Pro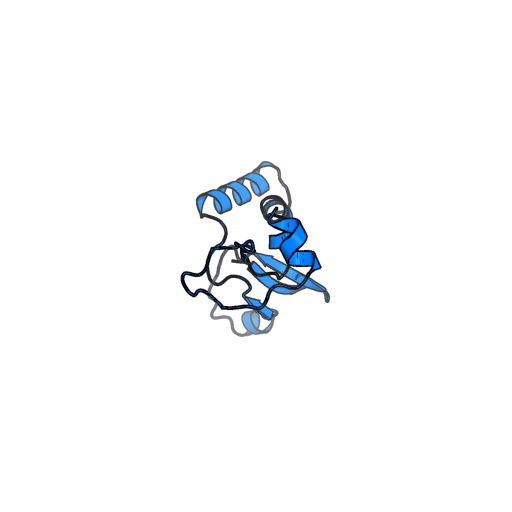tein AF-A0A9C8JBK9-F1 (afdb_monomer_lite)

Structure (mmCIF, N/CA/C/O backbone):
data_AF-A0A9C8JBK9-F1
#
_entry.id   AF-A0A9C8JBK9-F1
#
loop_
_atom_site.group_PDB
_atom_site.id
_atom_site.type_symbol
_atom_site.label_atom_id
_atom_site.label_alt_id
_atom_site.label_comp_id
_atom_site.label_asym_id
_atom_site.label_entity_id
_atom_site.label_seq_id
_atom_site.pdbx_PDB_ins_code
_atom_site.Cartn_x
_atom_site.Cartn_y
_atom_site.Cartn_z
_atom_site.occupancy
_atom_site.B_iso_or_equiv
_atom_site.auth_seq_id
_atom_site.auth_comp_id
_atom_site.auth_asym_id
_atom_site.auth_atom_id
_atom_site.pdbx_PDB_model_num
ATOM 1 N N . MET A 1 1 ? -4.051 -0.240 -5.644 1.00 90.38 1 MET A N 1
ATOM 2 C CA . MET A 1 1 ? -4.375 -1.603 -5.158 1.00 90.38 1 MET A CA 1
ATOM 3 C C . MET A 1 1 ? -3.136 -2.208 -4.513 1.00 90.38 1 MET A C 1
ATOM 5 O O . MET A 1 1 ? -2.082 -2.172 -5.150 1.00 90.38 1 MET A O 1
ATOM 9 N N . ARG A 1 2 ? -3.227 -2.712 -3.274 1.00 94.75 2 ARG A N 1
ATOM 10 C CA . ARG A 1 2 ? -2.107 -3.390 -2.602 1.00 94.75 2 ARG A CA 1
ATOM 11 C C . ARG A 1 2 ? -2.047 -4.870 -2.987 1.00 94.75 2 ARG A C 1
ATOM 13 O O . ARG A 1 2 ? -3.076 -5.526 -3.162 1.00 94.75 2 ARG A O 1
ATOM 20 N N . VAL A 1 3 ? -0.831 -5.392 -3.102 1.00 94.88 3 VAL A N 1
ATOM 21 C CA . VAL A 1 3 ? -0.550 -6.792 -3.445 1.00 94.88 3 VAL A CA 1
ATOM 22 C C . VAL A 1 3 ? 0.553 -7.353 -2.559 1.00 94.88 3 VAL A C 1
ATOM 24 O O . VAL A 1 3 ? 1.456 -6.625 -2.147 1.00 94.88 3 VAL A O 1
ATOM 27 N N . LYS A 1 4 ? 0.500 -8.654 -2.288 1.00 95.81 4 LYS A N 1
ATOM 28 C CA . LYS A 1 4 ? 1.561 -9.386 -1.599 1.00 95.81 4 LYS A CA 1
ATOM 29 C C . LYS A 1 4 ? 2.486 -10.024 -2.630 1.00 95.81 4 LYS A C 1
ATOM 31 O O . LYS A 1 4 ? 2.020 -10.657 -3.578 1.00 95.81 4 LYS A O 1
ATOM 36 N N . VAL A 1 5 ? 3.792 -9.819 -2.478 1.00 95.69 5 VAL A N 1
ATOM 37 C CA . VAL A 1 5 ? 4.814 -10.322 -3.407 1.00 95.69 5 VAL A CA 1
ATOM 38 C C . VAL A 1 5 ? 6.032 -10.845 -2.654 1.00 95.69 5 VAL A C 1
ATOM 40 O O . VAL A 1 5 ? 6.386 -10.325 -1.593 1.00 95.69 5 VAL A O 1
ATOM 43 N N . ASN A 1 6 ? 6.724 -11.822 -3.242 1.00 95.19 6 ASN A N 1
ATOM 44 C CA . ASN A 1 6 ? 8.044 -12.244 -2.784 1.00 95.19 6 ASN A CA 1
ATOM 45 C C . ASN A 1 6 ? 9.137 -11.469 -3.527 1.00 95.19 6 ASN A C 1
ATOM 47 O O . ASN A 1 6 ? 9.388 -11.683 -4.717 1.00 95.19 6 ASN A O 1
ATOM 51 N N . PHE A 1 7 ? 9.825 -10.589 -2.808 1.00 93.88 7 PHE A N 1
ATOM 52 C CA . PHE A 1 7 ? 10.905 -9.776 -3.346 1.00 93.88 7 PHE A CA 1
ATOM 53 C C . PHE A 1 7 ? 12.185 -10.034 -2.558 1.00 93.88 7 PHE A C 1
ATOM 55 O O . PHE A 1 7 ? 12.192 -9.874 -1.347 1.00 93.88 7 PHE A O 1
ATOM 62 N N . ALA A 1 8 ? 13.273 -10.430 -3.225 1.00 92.50 8 ALA A N 1
ATOM 63 C CA . ALA A 1 8 ? 14.548 -10.749 -2.567 1.00 92.50 8 ALA A CA 1
ATOM 64 C C . ALA A 1 8 ? 14.415 -11.691 -1.342 1.00 92.50 8 ALA A C 1
ATOM 66 O O . ALA A 1 8 ? 14.988 -11.433 -0.289 1.00 92.50 8 ALA A O 1
ATOM 67 N N . ASN A 1 9 ? 13.637 -12.773 -1.478 1.00 92.00 9 ASN A N 1
ATOM 68 C CA . ASN A 1 9 ? 13.380 -13.780 -0.434 1.00 92.00 9 ASN A CA 1
ATOM 69 C C . ASN A 1 9 ? 12.673 -13.249 0.825 1.00 92.00 9 ASN A C 1
ATOM 71 O O . ASN A 1 9 ? 12.686 -13.908 1.863 1.00 92.00 9 ASN A O 1
ATOM 75 N N . ARG A 1 10 ? 12.023 -12.084 0.743 1.00 93.94 10 ARG A N 1
ATOM 76 C CA . ARG A 1 10 ? 11.143 -11.556 1.790 1.00 93.94 10 ARG A CA 1
ATOM 77 C C . ARG A 1 10 ? 9.754 -11.279 1.229 1.00 93.94 10 ARG A C 1
ATOM 79 O O . ARG A 1 10 ? 9.604 -10.829 0.092 1.00 93.94 10 ARG A O 1
ATOM 86 N N . GLN A 1 11 ? 8.735 -11.506 2.051 1.00 93.44 11 GLN A N 1
ATOM 87 C CA . GLN A 1 11 ? 7.378 -11.079 1.728 1.00 93.44 11 GLN A CA 1
ATOM 88 C C . GLN A 1 11 ? 7.263 -9.567 1.905 1.00 93.44 11 GLN A C 1
ATOM 90 O O . GLN A 1 11 ? 7.726 -9.004 2.898 1.00 93.44 11 GLN A O 1
ATOM 95 N N . CYS A 1 12 ? 6.680 -8.903 0.914 1.00 93.19 12 CYS A N 1
ATOM 96 C CA . CYS A 1 12 ? 6.524 -7.456 0.876 1.00 93.19 12 CYS A CA 1
ATOM 97 C C . CYS A 1 12 ? 5.120 -7.084 0.404 1.00 93.19 12 CYS A C 1
ATOM 99 O O . CYS A 1 12 ? 4.489 -7.813 -0.364 1.00 93.19 12 CYS A O 1
ATOM 101 N N . ILE A 1 13 ? 4.668 -5.909 0.839 1.00 93.75 13 ILE A N 1
ATOM 102 C CA . ILE A 1 13 ? 3.447 -5.283 0.340 1.00 93.75 13 ILE A CA 1
ATOM 103 C C . ILE A 1 13 ? 3.836 -4.301 -0.758 1.00 93.75 13 ILE A C 1
ATOM 105 O O . ILE A 1 13 ? 4.526 -3.313 -0.507 1.00 93.75 13 ILE A O 1
ATOM 109 N N . GLY A 1 14 ? 3.421 -4.607 -1.982 1.00 93.38 14 GLY A N 1
ATOM 110 C CA . GLY A 1 14 ? 3.571 -3.749 -3.149 1.00 93.38 14 GLY A CA 1
ATOM 111 C C . GLY A 1 14 ? 2.301 -2.954 -3.430 1.00 93.38 14 GLY A C 1
ATOM 112 O O . GLY A 1 14 ? 1.203 -3.337 -3.023 1.00 93.38 14 GLY A O 1
ATOM 113 N N . ILE A 1 15 ? 2.447 -1.854 -4.165 1.00 93.75 15 ILE A N 1
ATOM 114 C CA . ILE A 1 15 ? 1.330 -1.054 -4.673 1.00 93.75 15 ILE A CA 1
ATOM 115 C C . ILE A 1 15 ? 1.414 -1.058 -6.192 1.00 93.75 15 ILE A C 1
ATOM 117 O O . ILE A 1 15 ? 2.435 -0.685 -6.767 1.00 93.75 15 ILE A O 1
ATOM 121 N N . VAL A 1 16 ? 0.338 -1.499 -6.838 1.00 93.62 16 VAL A N 1
ATOM 122 C CA . VAL A 1 16 ? 0.242 -1.506 -8.299 1.00 93.62 16 VAL A CA 1
ATOM 123 C C . VAL A 1 16 ? -0.088 -0.094 -8.774 1.00 93.62 16 VAL A C 1
ATOM 125 O O . VAL A 1 16 ? -1.140 0.435 -8.415 1.00 93.62 16 VAL A O 1
ATOM 128 N N . LEU A 1 17 ? 0.815 0.493 -9.565 1.00 92.19 17 LEU A N 1
ATOM 129 C CA . LEU A 1 17 ? 0.655 1.829 -10.157 1.00 92.19 17 LEU A CA 1
ATOM 130 C C . LEU A 1 17 ? 0.143 1.776 -11.596 1.00 92.19 17 LEU A C 1
ATOM 132 O O . LEU A 1 17 ? -0.619 2.638 -12.010 1.00 92.19 17 LEU A O 1
ATOM 136 N N . ASN A 1 18 ? 0.579 0.779 -12.364 1.00 90.94 18 ASN A N 1
ATOM 137 C CA . ASN A 1 18 ? 0.188 0.607 -13.754 1.00 90.94 18 ASN A CA 1
ATOM 138 C C . ASN A 1 18 ? 0.240 -0.883 -14.125 1.00 90.94 18 ASN A C 1
ATOM 140 O O . ASN A 1 18 ? 1.001 -1.651 -13.529 1.00 90.94 18 ASN A O 1
ATOM 144 N N . LYS A 1 19 ? -0.561 -1.280 -15.112 1.00 91.88 19 LYS A N 1
ATOM 145 C CA . LYS A 1 19 ? -0.544 -2.596 -15.748 1.00 91.88 19 LYS A CA 1
ATOM 146 C C . LYS A 1 19 ? -0.200 -2.391 -17.219 1.00 91.88 19 LYS A C 1
ATOM 148 O O . LYS A 1 19 ? -0.850 -1.614 -17.907 1.00 91.88 19 LYS A O 1
ATOM 153 N N . LYS A 1 20 ? 0.789 -3.132 -17.710 1.00 93.19 20 LYS A N 1
ATOM 154 C CA . LYS A 1 20 ? 1.135 -3.172 -19.130 1.00 93.19 20 LYS A CA 1
ATOM 155 C C . LYS A 1 20 ? 1.007 -4.601 -19.634 1.00 93.19 20 LYS A C 1
ATOM 157 O O . LYS A 1 20 ? 1.465 -5.525 -18.967 1.00 93.19 20 LYS A O 1
ATOM 162 N N . GLU A 1 21 ? 0.377 -4.764 -20.788 1.00 92.94 21 GLU A N 1
ATOM 163 C CA . GLU A 1 21 ? 0.299 -6.051 -21.478 1.00 92.94 21 GLU A CA 1
ATOM 164 C C . GLU A 1 21 ? 1.546 -6.249 -22.347 1.00 92.94 21 GLU A C 1
ATOM 166 O O . GLU A 1 21 ? 2.173 -5.286 -22.799 1.00 92.94 21 GLU A O 1
ATOM 171 N N . SER A 1 22 ? 1.958 -7.502 -22.500 1.00 92.06 22 SER A N 1
ATOM 172 C CA . SER A 1 22 ? 3.133 -7.902 -23.267 1.00 92.06 22 SER A CA 1
ATOM 173 C C . SER A 1 22 ? 2.836 -9.244 -23.919 1.00 92.06 22 SER A C 1
ATOM 175 O O . SER A 1 22 ? 2.254 -10.107 -23.270 1.00 92.06 22 SER A O 1
ATOM 177 N N . ASP A 1 23 ? 3.256 -9.411 -25.171 1.00 93.88 23 ASP A N 1
ATOM 178 C CA . ASP A 1 23 ? 3.155 -10.682 -25.902 1.00 93.88 23 ASP A CA 1
ATOM 179 C C . ASP A 1 23 ? 4.472 -11.479 -25.862 1.00 93.88 23 ASP A C 1
ATOM 181 O O . ASP A 1 23 ? 4.569 -12.583 -26.400 1.00 93.88 23 ASP A O 1
ATOM 185 N N . ASP A 1 24 ? 5.504 -10.937 -25.211 1.00 95.44 24 ASP A N 1
ATOM 186 C CA . ASP A 1 24 ? 6.800 -11.591 -25.072 1.00 95.44 24 ASP A CA 1
ATOM 187 C C . ASP A 1 24 ? 6.726 -12.689 -24.000 1.00 95.44 24 ASP A C 1
ATOM 189 O O . ASP A 1 24 ? 6.813 -12.452 -22.790 1.00 95.44 24 ASP A O 1
ATOM 193 N N . SER A 1 25 ? 6.551 -13.925 -24.466 1.00 92.00 25 SER A N 1
ATOM 194 C CA . SER A 1 25 ? 6.412 -15.091 -23.595 1.00 92.00 25 SER A CA 1
ATOM 195 C C . SER A 1 25 ? 7.657 -15.394 -22.755 1.00 92.00 25 SER A C 1
ATOM 197 O O . SER A 1 25 ? 7.527 -15.971 -21.672 1.00 92.00 25 S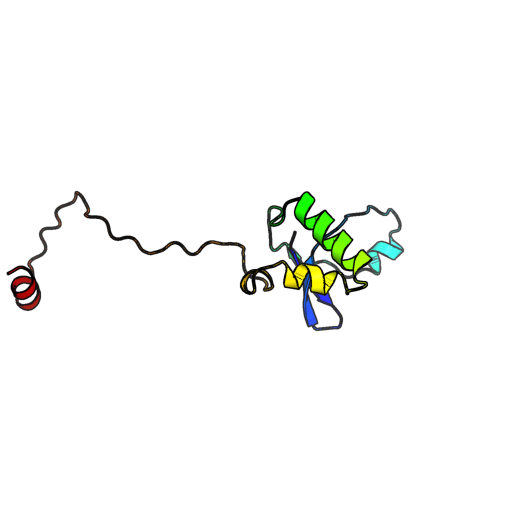ER A O 1
ATOM 199 N N . GLU A 1 26 ? 8.854 -15.029 -23.224 1.00 94.69 26 GLU A N 1
ATOM 200 C CA . GLU A 1 26 ? 10.101 -15.265 -22.493 1.00 94.69 26 GLU A CA 1
ATOM 201 C C . GLU A 1 26 ? 10.241 -14.242 -21.366 1.00 94.69 26 GLU A C 1
ATOM 203 O O . GLU A 1 26 ? 10.485 -14.614 -20.213 1.00 94.69 26 GLU A O 1
ATOM 208 N N . TYR A 1 27 ? 9.944 -12.974 -21.665 1.00 93.25 27 TYR A N 1
ATOM 209 C CA . TYR A 1 27 ? 9.854 -11.920 -20.662 1.00 93.25 27 TYR A CA 1
ATOM 210 C C . TYR A 1 27 ? 8.850 -12.273 -19.558 1.00 93.25 27 TYR A C 1
ATOM 212 O O . TYR A 1 27 ? 9.211 -12.248 -18.381 1.00 93.25 27 TYR A O 1
ATOM 220 N N . ILE A 1 28 ? 7.624 -12.683 -19.908 1.00 93.00 28 ILE A N 1
ATOM 221 C CA . ILE A 1 28 ? 6.589 -13.048 -18.924 1.00 93.00 28 ILE A CA 1
ATOM 222 C C . ILE A 1 28 ? 7.059 -14.181 -18.004 1.00 93.00 28 ILE A C 1
ATOM 224 O O . ILE A 1 28 ? 6.868 -14.098 -16.792 1.00 93.00 28 ILE A O 1
ATOM 228 N N . LYS A 1 29 ? 7.698 -15.223 -18.554 1.00 94.31 29 LYS A N 1
ATOM 229 C CA . LYS A 1 29 ? 8.204 -16.364 -17.768 1.00 94.31 29 LYS A CA 1
ATOM 230 C C . LYS A 1 29 ? 9.315 -15.977 -16.792 1.00 94.31 29 LYS A C 1
ATOM 232 O O . LYS A 1 29 ? 9.472 -16.641 -15.772 1.00 94.31 29 LYS A O 1
ATOM 237 N N . SER A 1 30 ? 10.083 -14.930 -17.095 1.00 94.19 30 SER A N 1
ATOM 238 C CA . SER A 1 30 ? 11.157 -14.443 -16.219 1.00 94.19 30 SER A CA 1
ATOM 239 C C . SER A 1 30 ? 10.647 -13.690 -14.982 1.00 94.19 30 SER A C 1
ATOM 241 O O . SER A 1 30 ? 11.372 -13.548 -13.993 1.00 94.19 30 SER A O 1
ATOM 243 N N . LEU A 1 31 ? 9.402 -13.204 -15.013 1.00 93.44 31 LEU A N 1
ATOM 244 C CA . LEU A 1 31 ? 8.822 -12.424 -13.927 1.00 93.44 31 LEU A CA 1
ATOM 245 C C . LEU A 1 31 ? 8.330 -13.323 -12.792 1.00 93.44 31 LEU A C 1
ATOM 247 O O . LEU A 1 31 ? 7.710 -14.365 -12.997 1.00 93.44 31 LEU A O 1
ATOM 251 N N . LYS A 1 32 ? 8.541 -12.867 -11.555 1.00 93.19 32 LYS A N 1
ATOM 252 C CA . LYS A 1 32 ? 7.895 -13.475 -10.389 1.00 93.19 32 LYS A CA 1
ATOM 253 C C . LYS A 1 32 ? 6.405 -13.144 -10.387 1.00 93.19 32 LYS A C 1
ATOM 255 O O . LYS A 1 32 ? 6.013 -12.011 -10.663 1.00 93.19 32 LYS A O 1
ATOM 260 N N . THR A 1 33 ? 5.585 -14.118 -10.010 1.00 94.38 33 THR A N 1
ATOM 261 C CA . THR A 1 33 ? 4.140 -13.937 -9.863 1.00 94.38 33 THR A CA 1
ATOM 262 C C . THR A 1 33 ? 3.798 -13.111 -8.624 1.00 94.38 33 THR A C 1
ATOM 264 O O . THR A 1 33 ? 4.512 -13.130 -7.618 1.00 94.38 33 THR A O 1
ATOM 267 N N . ILE A 1 34 ? 2.661 -12.417 -8.676 1.00 95.81 34 ILE A N 1
ATOM 268 C CA . ILE A 1 34 ? 2.040 -11.820 -7.490 1.00 95.81 34 ILE A CA 1
ATOM 269 C C . ILE A 1 34 ? 1.479 -12.956 -6.623 1.00 95.81 34 ILE A C 1
ATOM 271 O O . ILE A 1 34 ? 0.802 -13.834 -7.150 1.00 95.81 34 ILE A O 1
ATOM 275 N N . GLU A 1 35 ? 1.758 -12.955 -5.315 1.00 95.69 35 GLU A N 1
ATOM 276 C CA . GLU A 1 35 ? 1.298 -14.019 -4.407 1.00 95.69 35 GLU A CA 1
ATOM 277 C C . GLU A 1 35 ? -0.199 -13.888 -4.118 1.00 95.69 35 GLU A C 1
ATOM 279 O O . GLU A 1 35 ? -0.939 -14.866 -4.181 1.00 95.69 35 GLU A O 1
ATOM 284 N N . SER A 1 36 ? -0.653 -12.672 -3.803 1.00 95.31 36 SER A N 1
ATOM 285 C CA . SER A 1 36 ? -2.072 -12.395 -3.589 1.00 95.31 36 SER A CA 1
ATOM 286 C C . SER A 1 36 ? -2.424 -10.920 -3.780 1.00 95.31 36 SER A C 1
ATOM 288 O O . SER A 1 36 ? -1.594 -10.018 -3.630 1.00 95.31 36 SER A O 1
ATOM 290 N N . LYS A 1 37 ? -3.693 -10.674 -4.108 1.00 94.50 37 LYS A N 1
ATOM 291 C CA . LYS A 1 37 ? -4.315 -9.347 -4.092 1.00 94.50 37 LYS A CA 1
ATOM 292 C C . LYS A 1 37 ? -4.875 -9.086 -2.689 1.00 94.50 37 LYS A C 1
ATOM 294 O O . LYS A 1 37 ? -5.525 -9.970 -2.142 1.00 94.50 37 LYS A O 1
ATOM 299 N N . ILE A 1 38 ? -4.614 -7.907 -2.117 1.00 94.56 38 ILE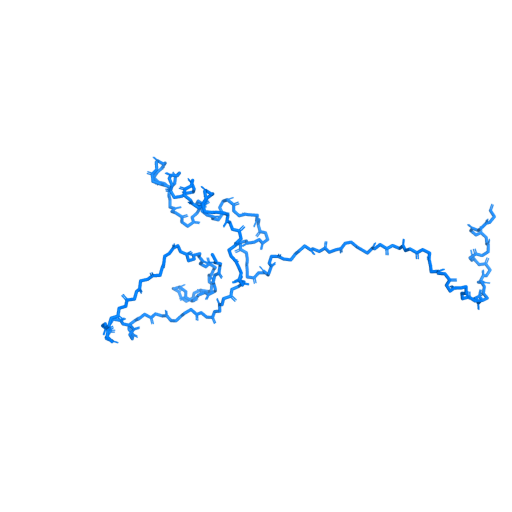 A N 1
ATOM 300 C CA . ILE A 1 38 ? -5.067 -7.552 -0.755 1.00 94.56 38 ILE A CA 1
ATOM 301 C C . ILE A 1 38 ? -6.361 -6.736 -0.799 1.00 94.56 38 ILE A C 1
ATOM 303 O O . ILE A 1 38 ? -7.239 -6.942 0.030 1.00 94.56 38 ILE A O 1
ATOM 307 N N . ASP A 1 39 ? -6.475 -5.815 -1.759 1.00 91.81 39 ASP A N 1
ATOM 308 C CA . ASP A 1 39 ? -7.646 -4.947 -1.898 1.00 91.81 39 ASP A CA 1
ATOM 309 C C . ASP A 1 39 ? -8.458 -5.321 -3.139 1.00 91.81 39 ASP A C 1
ATOM 311 O O . ASP A 1 39 ? -7.898 -5.497 -4.225 1.00 91.81 39 ASP A O 1
ATOM 315 N N . ASP A 1 40 ? -9.781 -5.382 -3.001 1.00 88.56 40 ASP A N 1
ATOM 316 C CA . ASP A 1 40 ? -10.682 -5.581 -4.140 1.00 88.56 40 ASP A CA 1
ATOM 317 C C . ASP A 1 40 ? -10.931 -4.303 -4.941 1.00 88.56 40 ASP A C 1
ATOM 319 O O . ASP A 1 40 ? -11.136 -4.371 -6.152 1.00 88.56 40 ASP A O 1
ATOM 323 N N . SER A 1 41 ? -10.835 -3.146 -4.286 1.00 88.31 41 SER A N 1
ATOM 324 C CA . SER A 1 41 ? -10.978 -1.823 -4.887 1.00 88.31 41 SER A CA 1
ATOM 325 C C . SER A 1 41 ? -9.782 -0.923 -4.546 1.00 88.31 41 SER A C 1
ATOM 327 O O . SER A 1 41 ? -9.066 -1.166 -3.569 1.00 88.31 41 SER A O 1
ATOM 329 N N . PRO A 1 42 ? -9.520 0.139 -5.328 1.00 87.62 42 PRO A N 1
ATOM 330 C CA . PRO A 1 42 ? -8.523 1.141 -4.962 1.00 87.62 42 PRO A CA 1
ATOM 331 C C . PRO A 1 42 ? -8.832 1.780 -3.597 1.00 87.62 42 PRO A C 1
ATOM 333 O O . PRO A 1 42 ? -9.952 2.216 -3.355 1.00 87.62 42 PRO A O 1
ATOM 336 N N . LEU A 1 43 ? -7.830 1.837 -2.711 1.00 89.62 43 LEU A N 1
ATOM 337 C CA . LEU A 1 43 ? -7.933 2.513 -1.406 1.00 89.62 43 LEU A CA 1
ATOM 338 C C . LEU A 1 43 ? -7.670 4.020 -1.478 1.00 89.62 43 LEU A C 1
ATOM 340 O O . LEU A 1 43 ? -8.083 4.762 -0.594 1.00 89.62 43 LEU A O 1
ATOM 344 N N . LEU A 1 44 ? -6.907 4.447 -2.484 1.00 91.31 44 LEU A N 1
ATOM 345 C CA . LEU A 1 44 ? -6.525 5.837 -2.701 1.00 91.31 44 LEU A CA 1
ATOM 346 C C . LEU A 1 44 ? -7.274 6.352 -3.924 1.00 91.31 44 LEU A C 1
ATOM 348 O O . LEU A 1 44 ? -7.440 5.603 -4.891 1.00 91.31 44 LEU A O 1
ATOM 352 N N . THR A 1 45 ? -7.690 7.615 -3.876 1.00 93.38 45 THR A N 1
ATOM 353 C CA . THR A 1 45 ? -8.242 8.292 -5.051 1.00 93.38 45 THR A CA 1
ATOM 354 C C . THR A 1 45 ? -7.145 8.531 -6.085 1.00 93.38 45 THR A C 1
ATOM 356 O O . THR A 1 45 ? -5.950 8.484 -5.769 1.00 93.38 45 THR A O 1
ATOM 359 N N . GLU A 1 46 ? -7.546 8.775 -7.327 1.00 93.31 46 GLU A N 1
ATOM 360 C CA . GLU A 1 46 ? -6.615 9.029 -8.425 1.00 93.31 46 GLU A CA 1
ATOM 361 C C . GLU A 1 46 ? -5.782 10.293 -8.170 1.00 93.31 46 GLU A C 1
ATOM 363 O O . GLU A 1 46 ? -4.557 10.251 -8.260 1.00 93.31 46 GLU A O 1
ATOM 368 N N . GLU A 1 47 ? -6.409 11.368 -7.691 1.00 96.44 47 GLU A N 1
ATOM 369 C CA . GLU A 1 47 ? -5.745 12.642 -7.389 1.00 96.44 47 GLU A CA 1
ATOM 370 C C . GLU A 1 47 ? -4.676 12.484 -6.299 1.00 96.44 47 GLU A C 1
ATOM 372 O O . GLU A 1 47 ? -3.599 13.088 -6.355 1.00 96.44 47 GLU A O 1
ATOM 377 N N . LEU A 1 48 ? -4.941 11.643 -5.293 1.00 95.50 48 LEU A N 1
ATOM 378 C CA . LEU A 1 48 ? -3.971 11.361 -4.239 1.00 95.50 48 LEU A CA 1
ATOM 379 C C . LEU A 1 48 ? -2.792 10.538 -4.776 1.00 95.50 48 LEU A C 1
ATOM 381 O O . LEU A 1 48 ? -1.645 10.805 -4.415 1.00 95.50 48 LEU A O 1
ATOM 385 N N . ILE A 1 49 ? -3.048 9.566 -5.656 1.00 95.69 49 ILE A N 1
ATOM 386 C CA . ILE A 1 49 ? -1.994 8.794 -6.330 1.00 95.69 49 ILE A CA 1
ATOM 387 C C . ILE A 1 49 ? -1.101 9.729 -7.153 1.00 95.69 49 ILE A C 1
ATOM 389 O O . ILE A 1 49 ? 0.125 9.668 -7.025 1.00 95.69 49 ILE A O 1
ATOM 393 N N . GLU A 1 50 ? -1.692 10.625 -7.943 1.00 96.88 50 GLU A N 1
ATOM 394 C CA . GLU A 1 50 ? -0.962 11.620 -8.733 1.00 96.88 50 GLU A CA 1
ATOM 395 C C . GLU A 1 50 ? -0.127 12.549 -7.853 1.00 96.88 50 GLU A C 1
ATOM 397 O O . GLU A 1 50 ? 1.053 12.772 -8.132 1.00 96.88 50 GLU A O 1
ATOM 402 N N . THR A 1 51 ? -0.700 13.019 -6.742 1.00 97.56 51 THR A N 1
ATOM 403 C CA . THR A 1 51 ? -0.003 13.865 -5.766 1.00 97.56 51 THR A CA 1
ATOM 404 C C . THR A 1 51 ? 1.212 13.146 -5.179 1.00 97.56 51 THR A C 1
ATOM 406 O O . THR A 1 51 ? 2.295 13.722 -5.099 1.00 97.56 51 THR A O 1
ATOM 409 N N . ILE A 1 52 ? 1.082 11.867 -4.812 1.00 97.25 52 ILE A N 1
ATOM 410 C CA . ILE A 1 52 ? 2.192 11.066 -4.270 1.00 97.2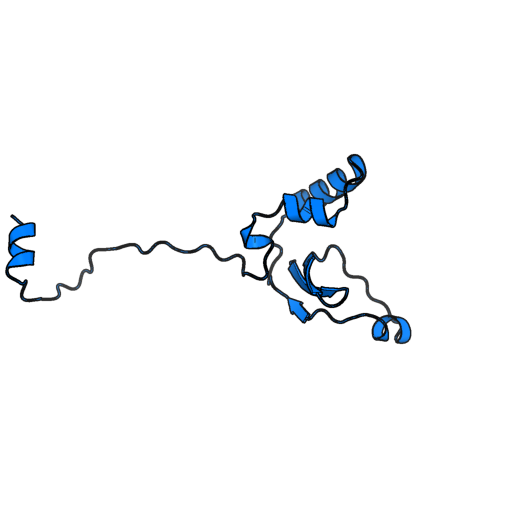5 52 ILE A CA 1
ATOM 411 C C . ILE A 1 52 ? 3.298 10.870 -5.310 1.00 97.25 52 ILE A C 1
ATOM 413 O O . ILE A 1 52 ? 4.482 11.012 -4.991 1.00 97.25 52 ILE A O 1
ATOM 417 N N . ILE A 1 53 ? 2.928 10.580 -6.560 1.00 97.50 53 ILE A N 1
ATOM 418 C CA . ILE A 1 53 ? 3.883 10.443 -7.665 1.00 97.50 53 ILE A CA 1
ATOM 419 C C . ILE A 1 53 ? 4.602 11.769 -7.919 1.00 97.50 53 ILE A C 1
ATOM 421 O O . ILE A 1 53 ? 5.824 11.783 -8.082 1.00 97.50 53 ILE A O 1
ATOM 425 N N . TRP A 1 54 ? 3.867 12.882 -7.919 1.00 97.88 54 TRP A N 1
ATOM 426 C CA . TRP A 1 54 ? 4.438 14.216 -8.052 1.00 97.88 54 TRP A CA 1
ATOM 427 C C . TRP A 1 54 ? 5.412 14.524 -6.911 1.00 97.88 54 TRP A C 1
ATOM 429 O O . TRP A 1 54 ? 6.544 14.913 -7.188 1.00 97.88 54 TRP A O 1
ATOM 439 N N . MET A 1 55 ? 5.036 14.265 -5.653 1.00 97.75 55 MET A N 1
ATOM 440 C CA . MET A 1 55 ? 5.908 14.474 -4.490 1.00 97.75 55 MET A CA 1
ATOM 441 C C . MET A 1 55 ? 7.205 13.671 -4.603 1.00 97.75 55 MET A C 1
ATOM 443 O O . MET A 1 55 ? 8.284 14.217 -4.387 1.00 97.75 55 MET A O 1
ATOM 447 N N . SER A 1 56 ? 7.118 12.391 -4.976 1.00 98.19 56 SER A N 1
ATOM 448 C CA . SER A 1 56 ? 8.294 11.535 -5.172 1.00 98.19 56 SER A CA 1
ATOM 449 C C . SER A 1 56 ? 9.237 12.098 -6.236 1.00 98.19 56 SER A C 1
ATOM 451 O O . SER A 1 56 ? 10.445 12.154 -6.012 1.00 98.19 56 SER A O 1
ATOM 453 N N . ARG A 1 57 ? 8.692 12.565 -7.367 1.00 98.00 57 ARG A N 1
ATOM 454 C CA . ARG A 1 57 ? 9.474 13.177 -8.451 1.00 98.00 57 ARG A CA 1
ATOM 455 C C . ARG A 1 57 ? 10.095 14.506 -8.032 1.00 98.00 57 ARG A C 1
ATOM 457 O O . ARG A 1 57 ? 11.274 14.722 -8.272 1.00 98.00 57 ARG A O 1
ATOM 464 N N . TYR A 1 58 ? 9.314 15.378 -7.403 1.00 98.44 58 TYR A N 1
ATOM 465 C CA . TYR A 1 58 ? 9.740 16.724 -7.033 1.00 98.44 58 TYR A CA 1
ATOM 466 C C . TYR A 1 58 ? 10.804 16.702 -5.929 1.00 98.44 58 TYR A C 1
ATOM 468 O O . TYR A 1 58 ? 11.861 17.320 -6.055 1.00 98.44 58 TYR A O 1
ATOM 476 N N . TYR A 1 59 ? 10.568 15.925 -4.871 1.00 97.94 59 TYR A N 1
ATOM 477 C CA . TYR A 1 59 ? 11.487 15.804 -3.737 1.00 97.94 59 TYR A CA 1
ATOM 478 C C . TYR A 1 59 ? 12.549 14.712 -3.918 1.00 97.94 59 TYR A C 1
ATOM 480 O O . TYR A 1 59 ? 13.316 14.461 -2.993 1.00 97.94 59 TYR A O 1
ATOM 488 N N . HIS A 1 60 ? 12.608 14.066 -5.088 1.00 97.50 60 HIS A N 1
ATOM 489 C CA . HIS A 1 60 ? 13.560 12.992 -5.404 1.00 97.50 60 HIS A CA 1
ATOM 490 C C . HIS A 1 60 ? 13.580 11.860 -4.361 1.00 97.50 60 HIS A C 1
ATOM 492 O O . HIS A 1 60 ? 14.610 11.238 -4.103 1.00 97.50 60 HIS A O 1
ATOM 498 N N . HIS A 1 61 ? 12.428 11.584 -3.750 1.00 97.81 61 HIS A N 1
ATOM 499 C CA . HIS A 1 61 ? 12.289 10.559 -2.723 1.00 97.81 61 HIS A CA 1
ATOM 500 C C . HIS A 1 61 ? 11.789 9.245 -3.345 1.00 97.81 61 HIS A C 1
ATOM 502 O O . HIS A 1 61 ? 10.942 9.290 -4.243 1.00 97.81 61 HIS A O 1
ATOM 508 N N . PRO A 1 62 ? 12.246 8.062 -2.885 1.00 97.12 62 PRO A N 1
ATOM 509 C CA . PRO A 1 62 ? 11.763 6.782 -3.397 1.00 97.12 62 PRO A CA 1
ATOM 510 C C . PRO A 1 62 ? 10.234 6.662 -3.365 1.00 97.12 62 PRO A C 1
ATOM 512 O O . PRO A 1 62 ? 9.613 6.805 -2.310 1.00 97.12 62 PRO A O 1
ATOM 515 N N . ILE A 1 63 ? 9.633 6.342 -4.516 1.00 96.62 63 ILE A N 1
ATOM 516 C CA . ILE A 1 63 ? 8.172 6.301 -4.690 1.00 96.62 63 ILE A CA 1
ATOM 517 C C . ILE A 1 63 ? 7.485 5.343 -3.710 1.00 96.62 63 ILE A C 1
ATOM 519 O O . ILE A 1 63 ? 6.436 5.667 -3.158 1.00 96.62 63 ILE A O 1
ATOM 523 N N . GLY A 1 64 ? 8.103 4.187 -3.443 1.00 94.44 64 GLY A N 1
ATOM 524 C CA . GLY A 1 64 ? 7.581 3.204 -2.494 1.00 94.44 64 GLY A CA 1
ATOM 525 C C . GLY A 1 64 ? 7.431 3.784 -1.089 1.00 94.44 64 GLY A C 1
ATOM 526 O O . GLY A 1 64 ? 6.379 3.633 -0.478 1.00 94.44 64 GLY A O 1
ATOM 527 N N . GLU A 1 65 ? 8.435 4.521 -0.612 1.00 94.81 65 GLU A N 1
ATOM 528 C CA . GLU A 1 65 ? 8.398 5.169 0.701 1.00 94.81 65 GLU A CA 1
ATOM 529 C C . GLU A 1 65 ? 7.376 6.310 0.756 1.00 94.81 65 GLU A C 1
ATOM 531 O O . GLU A 1 65 ? 6.710 6.492 1.775 1.00 94.81 65 GLU A O 1
ATOM 536 N N . CYS A 1 66 ? 7.186 7.051 -0.342 1.00 96.88 66 CYS A N 1
ATOM 537 C CA . CYS A 1 66 ? 6.147 8.081 -0.422 1.00 96.88 66 CYS A CA 1
ATOM 538 C C . CYS A 1 66 ? 4.746 7.474 -0.246 1.00 96.88 66 CYS A C 1
ATOM 540 O O . CYS A 1 66 ? 3.956 7.972 0.556 1.00 96.88 66 CYS A O 1
ATOM 542 N N . PHE A 1 67 ? 4.452 6.358 -0.920 1.00 95.38 67 PHE A N 1
ATOM 543 C CA . PHE A 1 67 ? 3.182 5.656 -0.725 1.00 95.38 67 PHE A CA 1
ATOM 544 C C . PHE A 1 67 ? 3.042 5.043 0.670 1.00 95.38 67 PHE A C 1
ATOM 546 O O . PHE A 1 67 ? 1.968 5.119 1.266 1.00 95.38 67 PHE A O 1
ATOM 553 N N . GLN A 1 68 ? 4.107 4.444 1.209 1.00 92.06 68 GLN A N 1
ATOM 554 C CA . GLN A 1 68 ? 4.087 3.914 2.574 1.00 92.06 68 GLN A CA 1
ATOM 555 C C . GLN A 1 68 ? 3.803 5.032 3.580 1.00 92.06 68 GLN A C 1
ATOM 557 O O . GLN A 1 68 ? 2.994 4.851 4.484 1.00 92.06 68 GLN A O 1
ATOM 562 N N . THR A 1 69 ? 4.395 6.210 3.389 1.00 92.75 69 THR A N 1
ATOM 563 C CA . THR A 1 69 ? 4.160 7.388 4.234 1.00 92.75 69 THR A CA 1
ATOM 564 C C . THR A 1 69 ? 2.712 7.863 4.157 1.00 92.75 69 THR A C 1
ATOM 566 O O . THR A 1 69 ? 2.115 8.129 5.199 1.00 92.75 69 THR A O 1
ATOM 569 N N . ALA A 1 70 ? 2.128 7.899 2.955 1.00 93.38 70 ALA A N 1
ATOM 570 C CA . ALA A 1 70 ? 0.737 8.298 2.744 1.00 93.38 70 ALA A CA 1
ATOM 571 C C . ALA A 1 70 ? -0.282 7.327 3.371 1.00 93.38 70 ALA A C 1
ATOM 573 O O . ALA A 1 70 ? -1.381 7.735 3.742 1.00 93.38 70 ALA A O 1
ATOM 574 N N . LEU A 1 71 ? 0.068 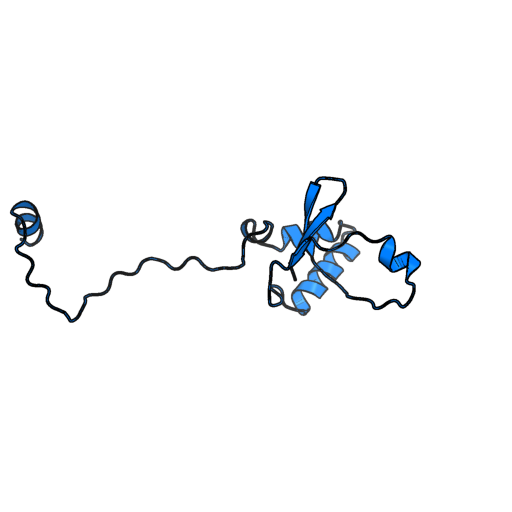6.043 3.511 1.00 92.06 71 LEU A N 1
ATOM 575 C CA . LEU A 1 71 ? -0.817 5.039 4.098 1.00 92.06 71 LEU A CA 1
ATOM 576 C C . LEU A 1 71 ? -0.733 5.012 5.637 1.00 92.06 71 LEU A C 1
ATOM 578 O O . LEU A 1 71 ? 0.367 5.011 6.205 1.00 92.06 71 LEU A O 1
ATOM 582 N N . PRO A 1 72 ? -1.871 4.877 6.344 1.00 91.19 72 PRO A N 1
ATOM 583 C CA . PRO A 1 72 ? -1.899 4.536 7.764 1.00 91.19 72 PRO A CA 1
ATOM 584 C C . PRO A 1 72 ? -1.133 3.243 8.058 1.00 91.19 72 PRO A C 1
ATOM 586 O O . PRO A 1 72 ? -1.195 2.290 7.283 1.00 91.19 72 PRO A O 1
ATOM 589 N N . LYS A 1 73 ? -0.473 3.160 9.2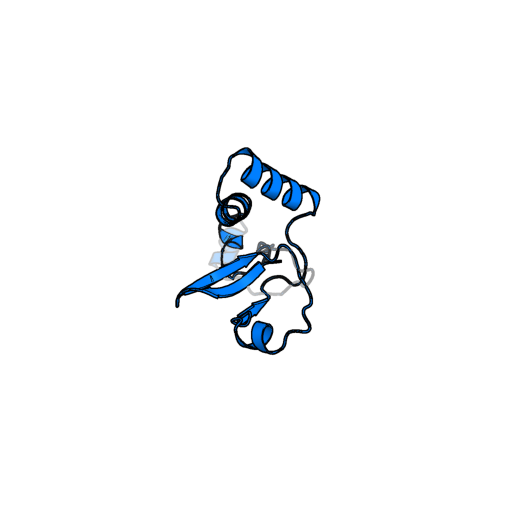21 1.00 89.56 73 LYS A N 1
ATOM 590 C CA . LYS A 1 73 ? 0.391 2.023 9.604 1.00 89.56 73 LYS A CA 1
ATOM 591 C C . LYS A 1 73 ? -0.272 0.650 9.427 1.00 89.56 73 LYS A C 1
ATOM 593 O O . LYS A 1 73 ? 0.386 -0.282 8.980 1.00 89.56 73 LYS A O 1
ATOM 598 N N . LEU A 1 74 ? -1.561 0.518 9.751 1.00 88.69 74 LEU A N 1
ATOM 599 C CA . LEU A 1 74 ? -2.293 -0.744 9.584 1.00 88.69 74 LEU A CA 1
ATOM 600 C C . LEU A 1 74 ? -2.416 -1.155 8.109 1.00 88.69 74 LEU A C 1
ATOM 602 O O . LEU A 1 74 ? -2.252 -2.331 7.791 1.00 88.69 74 LEU A O 1
ATOM 606 N N . LEU A 1 75 ? -2.604 -0.189 7.208 1.00 90.75 75 LEU A N 1
ATOM 607 C CA . LEU A 1 75 ? -2.719 -0.420 5.766 1.00 90.75 75 LEU A CA 1
ATOM 608 C C . LEU A 1 75 ? -1.362 -0.641 5.073 1.00 90.75 75 LEU A C 1
ATOM 610 O O . LEU A 1 75 ? -1.318 -0.996 3.897 1.00 90.75 75 LEU A O 1
ATOM 614 N N . ARG A 1 76 ? -0.246 -0.498 5.794 1.00 90.56 76 ARG A N 1
ATOM 615 C CA . ARG A 1 76 ? 1.093 -0.879 5.305 1.00 90.56 76 ARG A CA 1
ATOM 616 C C . ARG A 1 76 ? 1.367 -2.382 5.415 1.00 90.56 76 ARG A C 1
ATOM 618 O O . ARG A 1 76 ? 2.344 -2.867 4.855 1.00 90.56 76 ARG A O 1
ATOM 625 N N . SER A 1 77 ? 0.526 -3.105 6.158 1.00 89.25 77 SER A N 1
ATOM 626 C CA . SER A 1 77 ? 0.592 -4.563 6.322 1.00 89.25 77 SER A CA 1
ATOM 627 C C . SER A 1 77 ? -0.333 -5.293 5.341 1.00 89.25 77 SER A C 1
ATOM 629 O O . SER A 1 77 ? -1.087 -4.655 4.607 1.00 89.25 77 SER A O 1
ATOM 631 N N . ASP A 1 78 ? -0.312 -6.627 5.345 1.00 88.88 78 ASP A N 1
ATOM 632 C CA . ASP A 1 78 ? -1.213 -7.481 4.552 1.00 88.88 78 ASP A CA 1
ATOM 633 C C . ASP A 1 78 ? -2.650 -7.554 5.097 1.00 88.88 78 ASP A C 1
ATOM 635 O O . ASP A 1 78 ? -3.449 -8.369 4.644 1.00 88.88 78 ASP A O 1
ATOM 639 N N . LYS A 1 79 ? -3.009 -6.684 6.046 1.00 89.00 79 LYS A N 1
ATOM 640 C CA . LYS A 1 79 ? -4.366 -6.605 6.586 1.00 89.00 79 LYS A CA 1
ATOM 641 C C . LYS A 1 79 ? -5.326 -5.926 5.612 1.00 89.00 79 LYS A C 1
ATOM 643 O O . LYS A 1 79 ? -4.990 -4.916 4.978 1.00 89.00 79 LYS A O 1
ATOM 648 N N . ALA A 1 80 ? -6.547 -6.456 5.568 1.00 87.12 80 ALA A N 1
ATOM 649 C CA . ALA A 1 80 ? -7.671 -5.852 4.868 1.00 87.12 80 ALA A CA 1
ATOM 650 C C . ALA A 1 80 ? -7.970 -4.449 5.418 1.00 87.12 80 ALA A C 1
ATOM 652 O O . ALA A 1 80 ? -7.741 -4.158 6.597 1.00 87.12 80 ALA A O 1
ATOM 653 N N . ALA A 1 81 ? -8.472 -3.571 4.551 1.00 87.75 81 ALA A N 1
ATOM 654 C CA . ALA A 1 81 ? -8.871 -2.215 4.912 1.00 87.75 81 ALA A CA 1
ATOM 655 C C . ALA A 1 81 ? -10.254 -2.199 5.584 1.00 87.75 81 ALA A C 1
ATOM 657 O O . ALA A 1 81 ? -11.193 -1.568 5.107 1.00 87.75 81 ALA A O 1
ATOM 658 N N . GLU A 1 82 ? -10.378 -2.927 6.689 1.00 86.75 82 GLU A N 1
ATOM 659 C CA . GLU A 1 82 ? -11.629 -3.075 7.423 1.00 86.75 82 GLU A CA 1
ATOM 660 C C . GLU A 1 82 ? -11.656 -2.165 8.648 1.00 86.75 82 GLU A C 1
ATOM 662 O O . GLU A 1 82 ? -10.747 -2.165 9.484 1.00 86.75 82 GLU A O 1
ATOM 667 N N . LEU A 1 83 ? -12.737 -1.395 8.772 1.00 83.62 83 LEU A N 1
ATOM 668 C CA . LEU A 1 83 ? -13.027 -0.653 9.988 1.00 83.62 83 LEU A CA 1
ATOM 669 C C . LEU A 1 83 ? -13.552 -1.625 11.039 1.00 83.62 83 LEU A C 1
ATOM 671 O O . LEU A 1 83 ? -14.597 -2.255 10.861 1.00 83.62 83 LEU A O 1
ATOM 675 N N . LYS A 1 84 ? -12.838 -1.717 12.161 1.00 83.25 84 LYS A N 1
ATOM 676 C CA . LYS A 1 84 ? -13.345 -2.429 13.327 1.00 83.25 84 LYS A CA 1
ATOM 677 C C . LYS A 1 84 ? -14.581 -1.684 13.831 1.00 83.25 84 LYS A C 1
ATOM 679 O O . LYS A 1 84 ? -14.482 -0.526 14.227 1.00 83.25 84 LYS A O 1
ATOM 684 N N . LYS A 1 85 ? -15.734 -2.348 13.797 1.00 85.81 85 LYS A N 1
ATOM 685 C CA . LYS A 1 85 ? -16.958 -1.828 14.409 1.00 85.81 85 LYS A CA 1
ATOM 686 C C . LYS A 1 85 ? -16.833 -1.930 15.925 1.00 85.81 85 LYS A C 1
ATOM 688 O O . LYS A 1 85 ? -16.241 -2.883 16.434 1.00 85.81 85 LYS A O 1
ATOM 693 N N . GLU A 1 86 ? -17.358 -0.937 16.624 1.00 87.88 86 GLU A N 1
ATOM 694 C CA . GLU A 1 86 ? -17.498 -1.005 18.073 1.00 87.88 86 GLU A CA 1
ATOM 695 C C . GLU A 1 86 ? -18.688 -1.891 18.435 1.00 87.88 86 GLU A C 1
ATOM 697 O O . GLU A 1 86 ? -19.700 -1.917 17.726 1.00 87.88 86 GLU A O 1
ATOM 702 N N . ASP A 1 87 ? -18.560 -2.611 19.546 1.00 88.62 87 ASP A N 1
ATOM 703 C CA . ASP A 1 87 ? -19.685 -3.328 20.125 1.00 88.62 87 ASP A CA 1
ATOM 704 C C . ASP A 1 87 ? -20.643 -2.298 20.729 1.00 88.62 87 ASP A C 1
ATOM 706 O O . ASP A 1 87 ? -20.322 -1.623 21.709 1.00 88.62 87 ASP A O 1
ATOM 710 N N . VAL A 1 88 ? -21.824 -2.166 20.130 1.00 89.44 88 VAL A N 1
ATOM 711 C CA . VAL A 1 88 ? -22.886 -1.294 20.636 1.00 89.44 88 VAL A CA 1
ATOM 712 C C . VAL A 1 88 ? -23.943 -2.123 21.351 1.00 89.44 88 VAL A C 1
ATOM 714 O O . VAL A 1 88 ? -24.443 -3.119 20.827 1.00 89.44 88 VAL A O 1
ATOM 717 N N . TRP A 1 89 ? -24.300 -1.696 22.559 1.00 85.44 89 TRP A N 1
ATOM 718 C CA . TRP A 1 89 ? -25.382 -2.297 23.330 1.00 85.44 89 TRP A CA 1
ATOM 719 C C . TRP A 1 89 ? -26.672 -1.530 23.055 1.00 85.44 89 TRP A C 1
ATOM 721 O O . TRP A 1 89 ? -26.737 -0.319 23.252 1.00 85.44 89 TRP A O 1
ATOM 731 N N . PHE A 1 90 ? -27.711 -2.237 22.627 1.00 83.25 90 PHE A N 1
ATOM 732 C CA . PHE A 1 90 ? -29.060 -1.699 22.504 1.00 83.25 90 PHE A CA 1
ATOM 733 C C . PHE A 1 90 ? -30.009 -2.517 23.373 1.00 83.25 90 PHE A C 1
ATOM 735 O O . PHE A 1 90 ? -29.817 -3.716 23.588 1.00 83.25 90 PHE A O 1
ATOM 742 N N . ARG A 1 91 ? -31.045 -1.859 23.898 1.00 84.31 91 ARG A N 1
ATOM 743 C CA . ARG A 1 91 ? -32.108 -2.550 24.623 1.00 84.31 91 ARG A CA 1
ATOM 744 C C . ARG A 1 91 ? -32.878 -3.412 23.626 1.00 84.31 91 ARG A C 1
ATOM 746 O O . ARG A 1 91 ? -33.426 -2.889 22.662 1.00 84.31 91 ARG A O 1
ATOM 753 N N . THR A 1 92 ? -32.934 -4.717 23.861 1.00 84.12 92 THR A N 1
ATOM 754 C CA . THR A 1 92 ? -33.803 -5.614 23.094 1.00 84.12 92 THR A CA 1
ATOM 755 C C . THR A 1 92 ? -35.264 -5.388 23.491 1.00 84.12 92 THR A C 1
ATOM 757 O O . THR A 1 92 ? -35.563 -5.217 24.674 1.00 84.12 92 THR A O 1
ATOM 760 N N . GLU A 1 93 ? -36.185 -5.402 22.524 1.00 80.00 93 GLU A N 1
ATOM 761 C CA . GLU A 1 93 ? -37.636 -5.352 22.798 1.00 80.00 93 GLU A CA 1
ATOM 762 C C . GLU A 1 93 ? -38.129 -6.630 23.489 1.00 80.00 93 GLU A C 1
ATOM 764 O O . GLU A 1 93 ? -39.118 -6.631 24.221 1.00 80.00 93 GLU A O 1
ATOM 769 N N . THR A 1 94 ? -37.390 -7.723 23.310 1.00 73.69 94 THR A N 1
ATOM 770 C CA . THR A 1 94 ? -37.585 -8.977 24.022 1.00 73.69 94 THR A CA 1
ATOM 771 C C . THR A 1 94 ? -37.248 -8.798 25.495 1.00 73.69 94 THR A C 1
ATOM 773 O O . THR A 1 94 ? -36.082 -8.713 25.893 1.00 73.69 94 THR A O 1
ATOM 776 N N . HIS A 1 95 ? -38.292 -8.786 26.318 1.00 70.31 95 HIS A N 1
ATOM 777 C CA . HIS A 1 95 ? -38.151 -8.920 27.755 1.00 70.31 95 HIS A CA 1
ATOM 778 C C . HIS A 1 95 ? -37.779 -10.370 28.077 1.00 70.31 95 HIS A C 1
ATOM 780 O O . HIS A 1 95 ? -38.624 -11.262 28.105 1.00 70.31 95 HIS A O 1
ATOM 786 N N . ILE A 1 96 ? -36.493 -10.622 28.303 1.00 70.12 96 ILE A N 1
ATOM 787 C CA . ILE A 1 96 ? -36.052 -11.897 28.860 1.00 70.12 96 ILE A CA 1
ATOM 788 C C . ILE A 1 96 ? -36.373 -11.843 30.354 1.00 70.12 96 ILE A C 1
ATOM 790 O O . ILE A 1 96 ? -35.687 -11.146 31.102 1.00 70.12 96 ILE A O 1
ATOM 794 N N . GLU A 1 97 ? -37.400 -12.571 30.805 1.00 67.62 97 GLU A N 1
ATOM 795 C CA . GLU A 1 97 ? -37.606 -12.823 32.236 1.00 67.62 97 GLU A CA 1
ATOM 796 C C . GLU A 1 97 ? -36.425 -13.637 32.776 1.00 67.62 97 GLU A C 1
ATOM 798 O O . GLU A 1 97 ? -36.408 -14.867 32.794 1.00 67.62 97 GLU A O 1
ATOM 803 N N . LYS A 1 98 ? -35.378 -12.930 33.198 1.00 71.81 98 LYS A N 1
ATOM 804 C CA . LYS A 1 98 ? -34.222 -13.511 33.866 1.00 71.81 98 LYS A CA 1
ATOM 805 C C . LYS A 1 98 ? -34.360 -13.234 35.354 1.00 71.81 98 LYS A C 1
ATOM 807 O O . LYS A 1 98 ? -34.406 -12.081 35.776 1.00 71.81 98 LYS A O 1
ATOM 812 N N . LYS A 1 99 ? -34.397 -14.291 36.170 1.00 75.69 99 LYS A N 1
ATOM 813 C CA . LYS A 1 99 ? -34.340 -14.159 37.632 1.00 75.69 99 LYS A CA 1
ATOM 814 C C . LYS A 1 99 ? -33.005 -13.499 38.002 1.00 75.69 99 LYS A C 1
ATOM 816 O O . LYS A 1 99 ? -31.958 -14.138 37.940 1.00 75.69 99 LYS A O 1
ATOM 821 N N . LEU A 1 100 ? -33.043 -12.211 38.343 1.00 78.56 100 LEU A N 1
ATOM 822 C CA . LEU A 1 100 ? -31.856 -11.447 38.731 1.00 78.56 100 LEU A CA 1
ATOM 823 C C . LEU A 1 100 ? -31.266 -12.012 40.025 1.00 78.56 100 LEU A C 1
ATOM 825 O O . LEU A 1 100 ? -31.997 -12.248 40.997 1.00 78.56 100 LEU A O 1
ATOM 829 N N . SER A 1 101 ? -29.945 -12.194 40.038 1.00 81.12 101 SER A N 1
ATOM 830 C CA . SER A 1 101 ? -29.203 -12.578 41.241 1.00 81.12 101 SER A CA 1
ATOM 831 C C . SER A 1 101 ? -29.230 -11.466 42.295 1.00 81.12 101 SER A C 1
ATOM 833 O O . SER A 1 101 ? -29.473 -10.299 41.987 1.00 81.12 101 SER A O 1
ATOM 835 N N . GLN A 1 102 ? -28.930 -11.817 43.547 1.00 80.88 102 GLN A N 1
ATOM 836 C CA . GLN A 1 102 ? -28.941 -10.881 44.677 1.00 80.88 102 GLN A CA 1
ATOM 837 C C . GLN A 1 102 ? -28.004 -9.676 44.457 1.00 80.88 102 GLN A C 1
ATOM 839 O O . GLN A 1 102 ? -28.376 -8.549 44.763 1.00 80.88 102 GLN A O 1
ATOM 844 N N . LYS A 1 103 ? -26.833 -9.897 43.837 1.00 82.06 103 LYS A N 1
ATOM 845 C CA . LYS A 1 103 ? -25.870 -8.835 43.489 1.00 82.06 103 LYS A CA 1
ATOM 846 C C . LYS A 1 103 ? -26.380 -7.892 42.399 1.00 82.06 103 LYS A C 1
ATOM 848 O O . LYS A 1 103 ? -26.087 -6.711 42.446 1.00 82.06 103 LYS A O 1
ATOM 853 N N . GLN A 1 104 ? -27.139 -8.404 41.430 1.00 80.44 104 GLN A N 1
ATOM 854 C CA . GLN A 1 104 ? -27.684 -7.586 40.340 1.00 80.44 104 GLN A CA 1
ATOM 855 C C . GLN A 1 104 ? -28.849 -6.709 40.806 1.00 80.44 104 GLN A C 1
ATOM 857 O O . GLN A 1 104 ? -29.019 -5.620 40.276 1.00 80.44 104 GLN A O 1
ATOM 862 N N . ARG A 1 105 ? -29.624 -7.156 41.806 1.00 76.69 105 ARG A N 1
ATOM 863 C CA . ARG A 1 105 ? -30.701 -6.349 42.408 1.00 76.69 105 ARG A CA 1
ATOM 864 C C . ARG A 1 105 ? -30.155 -5.124 43.140 1.00 76.69 105 ARG A C 1
ATOM 866 O O . ARG A 1 105 ? -30.678 -4.041 42.950 1.00 76.69 105 ARG A O 1
ATOM 873 N N . LEU A 1 106 ? -29.055 -5.293 43.876 1.00 74.75 106 LEU A N 1
ATOM 874 C CA . LEU A 1 106 ? -28.366 -4.211 44.593 1.00 74.75 106 LEU A CA 1
ATOM 875 C C . LEU A 1 106 ? -27.803 -3.099 43.686 1.00 74.75 106 LEU A C 1
ATOM 877 O O . LEU A 1 106 ? -27.427 -2.060 44.202 1.00 74.75 106 LEU A O 1
ATOM 881 N N . CYS A 1 107 ? -27.685 -3.318 42.372 1.00 70.75 107 CYS A N 1
ATOM 882 C CA . CYS A 1 107 ? -27.204 -2.306 41.421 1.00 70.75 107 CYS A CA 1
ATOM 883 C C . CYS A 1 107 ? -28.336 -1.516 40.740 1.00 70.75 107 CYS A C 1
ATOM 885 O O . CYS A 1 107 ? -28.041 -0.663 39.906 1.00 70.75 107 CYS A O 1
ATOM 887 N N . ILE A 1 108 ? -29.600 -1.866 41.002 1.00 73.75 108 ILE A N 1
ATOM 888 C CA . ILE A 1 108 ? -30.784 -1.226 40.405 1.00 73.75 108 ILE A CA 1
ATOM 889 C C . ILE A 1 108 ? -31.433 -0.227 41.385 1.00 73.75 108 ILE A C 1
ATOM 891 O O . ILE A 1 108 ? -32.143 0.666 40.926 1.00 73.75 108 ILE A O 1
ATOM 895 N N . ASP A 1 109 ? -31.156 -0.358 42.687 1.00 46.09 109 ASP A N 1
ATOM 896 C CA . ASP A 1 109 ? -31.492 0.615 43.742 1.00 46.09 109 ASP A CA 1
ATOM 897 C C . ASP A 1 109 ? -30.412 1.707 43.859 1.00 46.09 109 ASP A C 1
ATOM 899 O O . ASP A 1 109 ? -30.780 2.878 44.108 1.00 46.09 109 ASP A O 1
#

Sequence (109 aa):
MRVKVNFANRQCIGIVLNKKESDDSEYIKSLKTIESKIDDSPLLTEELIETIIWMSRYYHHPIGECFQTALPKLLRSDKAAELKKEDVWFRTETHIEKKLSQKQRLCID

Foldseek 3Di:
DWFWFQDPNDIAIDDDPDDDDDPPPVVVVPDGDTPGDQDPDDPDDPVVLVVLVVCCVVVVNPSRVSVVVVDDPVVRDSHHPDDDDDDDDDDDPDDDPDPDDPVRVVVVD

Secondary structure (DSSP, 8-state):
-EEEEEETTEEEEEE---------HHHHHHSPPP-EE--SS-SS-HHHHHHHHHHHHHTT--HHHHHHHHS-GGGGSS---PPPPP------SS-------HHHHTTT-

Radius of gyration: 24.64 Å; chains: 1; bounding box: 53×33×71 Å

pLDDT: mean 89.73, std 8.33, range [46.09, 98.44]